Protein AF-A0A5C4NBG9-F1 (afdb_monomer)

Structure (mmCIF, N/CA/C/O backbone):
data_AF-A0A5C4NBG9-F1
#
_entry.id   AF-A0A5C4NBG9-F1
#
loop_
_atom_site.group_PDB
_atom_site.id
_atom_site.type_symbol
_atom_site.label_atom_id
_atom_site.label_alt_id
_atom_site.label_comp_id
_atom_site.label_asym_id
_atom_site.label_entity_id
_atom_site.label_seq_id
_atom_site.pdbx_PDB_ins_code
_atom_site.Cartn_x
_atom_site.Cartn_y
_atom_site.Cartn_z
_atom_site.occupancy
_atom_site.B_iso_or_equiv
_atom_site.auth_seq_id
_atom_site.auth_comp_id
_atom_site.auth_asym_id
_atom_site.auth_atom_id
_atom_site.pdbx_PDB_model_num
ATOM 1 N N . MET A 1 1 ? 8.355 32.688 -46.335 1.00 43.44 1 MET A N 1
ATOM 2 C CA . MET A 1 1 ? 9.612 32.016 -45.945 1.00 43.44 1 MET A CA 1
ATOM 3 C C . MET A 1 1 ? 9.463 31.657 -44.470 1.00 43.44 1 MET A C 1
ATOM 5 O O . MET A 1 1 ? 9.663 32.516 -43.626 1.00 43.44 1 MET A O 1
ATOM 9 N N . HIS A 1 2 ? 8.919 30.474 -44.168 1.00 51.66 2 HIS A N 1
ATOM 10 C CA . HIS A 1 2 ? 8.639 30.057 -42.788 1.00 51.66 2 HIS A CA 1
ATOM 11 C C . HIS A 1 2 ? 9.845 29.299 -42.222 1.00 51.66 2 HIS A C 1
ATOM 13 O O . HIS A 1 2 ? 10.404 28.472 -42.947 1.00 51.66 2 HIS A O 1
ATOM 19 N N . PRO A 1 3 ? 10.263 29.567 -40.973 1.00 63.03 3 PRO A N 1
ATOM 20 C CA . PRO A 1 3 ? 11.339 28.820 -40.343 1.00 63.03 3 PRO A CA 1
ATOM 21 C C . PRO A 1 3 ? 10.892 27.370 -40.147 1.00 63.03 3 PRO A C 1
ATOM 23 O O . PRO A 1 3 ? 9.830 27.094 -39.590 1.00 63.03 3 PRO A O 1
ATOM 26 N N . VAL A 1 4 ? 11.702 26.448 -40.657 1.00 63.12 4 VAL A N 1
ATOM 27 C CA . VAL A 1 4 ? 11.542 25.011 -40.451 1.00 63.12 4 VAL A CA 1
ATOM 28 C C . VAL A 1 4 ? 11.752 24.758 -38.962 1.00 63.12 4 VAL A C 1
ATOM 30 O O . VAL A 1 4 ? 12.861 24.918 -38.461 1.00 63.12 4 VAL A O 1
ATOM 33 N N . HIS A 1 5 ? 10.684 24.418 -38.241 1.00 62.47 5 HIS A N 1
ATOM 34 C CA . HIS A 1 5 ? 10.808 23.944 -36.870 1.00 62.47 5 HIS A CA 1
ATOM 35 C C . HIS A 1 5 ? 11.631 22.653 -36.890 1.00 62.47 5 HIS A C 1
ATOM 37 O O . HIS A 1 5 ? 11.196 21.636 -37.432 1.00 62.47 5 HIS A O 1
ATOM 43 N N . GLU A 1 6 ? 12.840 22.720 -36.335 1.00 63.19 6 GLU A N 1
ATOM 44 C CA . GLU A 1 6 ? 13.673 21.562 -36.037 1.00 63.19 6 GLU A CA 1
ATOM 45 C C . GLU A 1 6 ? 12.856 20.603 -35.167 1.00 63.19 6 GLU A C 1
ATOM 47 O O . GLU A 1 6 ? 12.539 20.886 -34.012 1.00 63.19 6 GLU A O 1
ATOM 52 N N . ILE A 1 7 ? 12.452 19.474 -35.747 1.00 67.44 7 ILE A N 1
ATOM 53 C CA . ILE A 1 7 ? 11.817 18.394 -35.003 1.00 67.44 7 ILE A CA 1
ATOM 54 C C . ILE A 1 7 ? 12.915 17.797 -34.125 1.00 67.44 7 ILE A C 1
ATOM 56 O O . ILE A 1 7 ? 13.735 17.004 -34.598 1.00 67.44 7 ILE A O 1
ATOM 60 N N . THR A 1 8 ? 12.958 18.206 -32.855 1.00 68.31 8 THR A N 1
ATOM 61 C CA . THR A 1 8 ? 13.813 17.602 -31.833 1.00 68.31 8 THR A CA 1
ATOM 62 C C . THR A 1 8 ? 13.562 16.100 -31.850 1.00 68.31 8 THR A C 1
ATOM 64 O O . THR A 1 8 ? 12.462 15.638 -31.540 1.00 68.31 8 THR A O 1
ATOM 67 N N . ARG A 1 9 ? 14.558 15.326 -32.295 1.00 68.75 9 ARG A N 1
ATOM 68 C CA . ARG A 1 9 ? 14.440 13.868 -32.383 1.00 68.75 9 ARG A CA 1
ATOM 69 C C . ARG A 1 9 ? 14.099 13.329 -30.992 1.00 68.75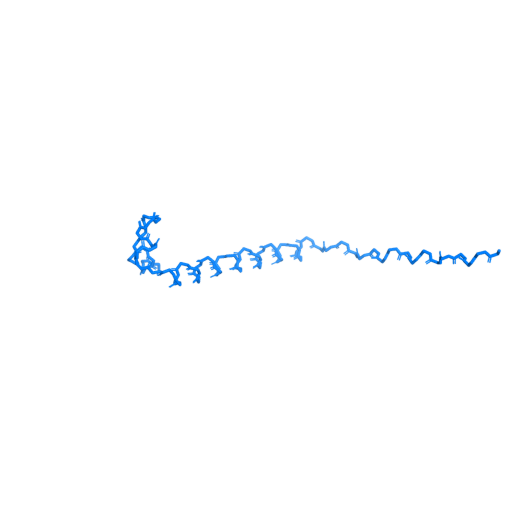 9 ARG A C 1
ATOM 71 O O . ARG A 1 9 ? 14.738 13.757 -30.030 1.00 68.75 9 ARG A O 1
ATOM 78 N N . PRO A 1 10 ? 13.124 12.412 -30.861 1.00 68.88 10 PRO A N 1
ATOM 79 C CA . PRO A 1 10 ? 12.802 11.839 -29.567 1.00 68.88 10 PRO A CA 1
ATOM 80 C C . PRO A 1 10 ? 14.052 11.153 -29.019 1.00 68.88 10 PRO A C 1
ATOM 82 O O . PRO A 1 10 ? 14.604 10.250 -29.650 1.00 68.88 10 PRO A O 1
ATOM 85 N N . THR A 1 11 ? 14.515 11.607 -27.858 1.00 72.44 11 THR A N 1
ATOM 86 C CA . THR A 1 11 ? 15.571 10.937 -27.104 1.00 72.44 11 THR A CA 1
ATOM 87 C C . THR A 1 11 ? 15.031 9.576 -26.684 1.00 72.44 11 THR A C 1
ATOM 89 O O . THR A 1 11 ? 14.279 9.464 -25.716 1.00 72.44 11 THR A O 1
ATOM 92 N N . VAL A 1 12 ? 15.355 8.537 -27.454 1.00 68.69 12 VAL A N 1
ATOM 93 C CA . VAL A 1 12 ? 14.993 7.160 -27.122 1.00 68.69 12 VAL A CA 1
ATOM 94 C C . VAL A 1 12 ? 15.851 6.748 -25.934 1.00 68.69 12 VAL A C 1
ATOM 96 O O . VAL A 1 12 ? 17.043 6.482 -26.076 1.00 68.69 12 VAL A O 1
ATOM 99 N N . LEU A 1 13 ? 15.251 6.741 -24.744 1.00 72.75 13 LEU A N 1
ATOM 100 C CA . LEU A 1 13 ? 15.893 6.175 -23.567 1.00 72.75 13 LEU A CA 1
ATOM 101 C C . LEU A 1 13 ? 16.041 4.659 -23.775 1.00 72.75 13 LEU A C 1
ATOM 103 O O . LEU A 1 13 ? 15.096 4.017 -24.245 1.00 72.75 13 LEU A O 1
ATOM 107 N N . PRO A 1 14 ? 17.206 4.072 -23.451 1.00 73.75 14 PRO A N 1
ATOM 108 C CA . PRO A 1 14 ? 17.386 2.632 -23.545 1.00 73.75 14 PRO A CA 1
ATOM 109 C C . PRO A 1 14 ? 16.364 1.923 -22.651 1.00 73.75 14 PRO A C 1
ATOM 111 O O . PRO A 1 14 ? 16.072 2.372 -21.541 1.00 73.75 14 PRO A O 1
ATOM 114 N N . ALA A 1 15 ? 15.812 0.811 -23.144 1.00 76.38 15 ALA A N 1
ATOM 115 C CA . ALA A 1 15 ? 14.854 0.028 -22.379 1.00 76.38 15 ALA A CA 1
ATOM 116 C C . ALA A 1 15 ? 15.494 -0.446 -21.057 1.00 76.38 15 ALA A C 1
ATOM 118 O O . ALA A 1 15 ? 16.642 -0.903 -21.065 1.00 76.38 15 ALA A O 1
ATOM 119 N N . PRO A 1 16 ? 14.778 -0.352 -19.922 1.00 78.19 16 PRO A N 1
ATOM 120 C CA . PRO A 1 16 ? 15.300 -0.802 -18.643 1.00 78.19 16 PRO A CA 1
ATOM 121 C C . PRO A 1 16 ? 15.631 -2.294 -18.682 1.00 78.19 16 PRO A C 1
ATOM 123 O O . PRO A 1 16 ? 14.914 -3.096 -19.286 1.00 78.19 16 PRO A O 1
ATOM 126 N N . THR A 1 17 ? 16.704 -2.681 -17.994 1.00 87.12 17 THR A N 1
ATOM 127 C CA . THR A 1 17 ? 17.062 -4.094 -17.860 1.00 87.12 17 THR A CA 1
ATOM 128 C C . THR A 1 17 ? 15.961 -4.850 -17.099 1.00 87.12 17 THR A C 1
ATOM 130 O O . THR A 1 17 ? 15.277 -4.270 -16.249 1.00 87.12 17 THR A O 1
ATOM 133 N N . PRO A 1 18 ? 15.772 -6.158 -17.347 1.00 88.62 18 PRO A N 1
ATOM 134 C CA . PRO A 1 18 ? 14.732 -6.941 -16.675 1.00 88.62 18 PRO A CA 1
ATOM 135 C C . PRO A 1 18 ? 14.896 -6.971 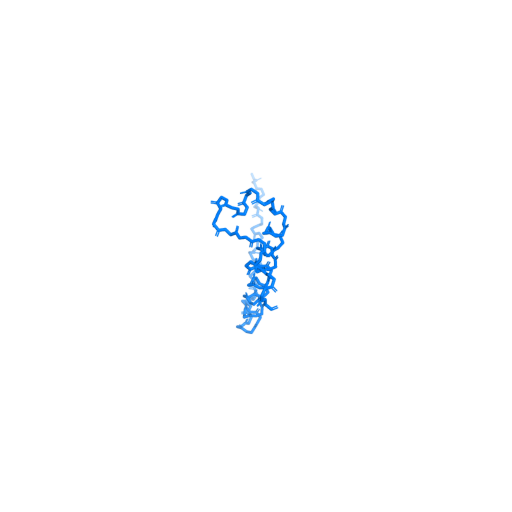-15.148 1.00 88.62 18 PRO A C 1
ATOM 137 O O . PRO A 1 18 ? 13.904 -7.017 -14.427 1.00 88.62 18 PRO A O 1
ATOM 140 N N . LEU A 1 19 ? 16.133 -6.895 -14.643 1.00 90.06 19 LEU A N 1
ATOM 141 C CA . LEU A 1 19 ? 16.411 -6.770 -13.209 1.00 90.06 19 LEU A CA 1
ATOM 142 C C . LEU A 1 19 ? 15.943 -5.424 -12.655 1.00 90.06 19 LEU A C 1
ATOM 144 O O . LEU A 1 19 ? 15.300 -5.386 -11.610 1.00 90.06 19 LEU A O 1
ATOM 148 N N . PHE A 1 20 ? 16.219 -4.334 -13.374 1.00 88.69 20 PHE A N 1
ATOM 149 C CA . PHE A 1 20 ? 15.759 -3.007 -12.980 1.00 88.69 20 PHE A CA 1
ATOM 150 C C . PHE A 1 20 ? 14.229 -2.930 -12.961 1.00 88.69 20 PHE A C 1
ATOM 152 O O . PHE A 1 20 ? 13.650 -2.403 -12.017 1.00 88.69 20 PHE A O 1
ATOM 159 N N . ARG A 1 21 ? 13.562 -3.537 -13.949 1.00 89.25 21 ARG A N 1
ATOM 160 C CA . ARG A 1 21 ? 12.097 -3.620 -13.972 1.00 89.25 21 ARG A CA 1
ATOM 161 C C . ARG A 1 21 ? 11.541 -4.401 -12.779 1.00 89.25 21 ARG A C 1
ATOM 163 O O . ARG A 1 21 ? 10.646 -3.902 -12.116 1.00 89.25 21 ARG A O 1
ATOM 170 N N . ARG A 1 22 ? 12.124 -5.557 -12.444 1.00 93.12 22 ARG A N 1
ATOM 171 C CA . ARG A 1 22 ? 11.727 -6.334 -11.253 1.00 93.12 22 ARG A CA 1
ATOM 172 C C . ARG A 1 22 ? 11.898 -5.551 -9.952 1.00 93.12 22 ARG A C 1
ATOM 174 O O . ARG A 1 22 ? 11.060 -5.666 -9.066 1.00 93.12 22 ARG A O 1
ATOM 181 N N . LEU A 1 23 ? 12.970 -4.766 -9.836 1.00 94.88 23 LEU A N 1
ATOM 182 C CA . LEU A 1 23 ? 13.182 -3.901 -8.676 1.00 94.88 23 LEU A CA 1
ATOM 183 C C . LEU A 1 23 ? 12.096 -2.823 -8.577 1.00 94.88 23 LEU A C 1
ATOM 185 O O . LEU A 1 23 ? 11.587 -2.577 -7.487 1.00 94.88 23 LEU A O 1
ATOM 189 N N . LEU A 1 24 ? 11.734 -2.199 -9.701 1.00 94.06 24 LEU A N 1
ATOM 190 C CA . LEU A 1 24 ? 10.645 -1.222 -9.743 1.00 94.06 24 LEU A CA 1
ATOM 191 C C . LEU A 1 24 ? 9.298 -1.855 -9.389 1.00 94.06 24 LEU A C 1
ATOM 193 O O . LEU A 1 24 ? 8.567 -1.285 -8.585 1.00 94.06 24 LEU A O 1
ATOM 197 N N . ASP A 1 25 ? 9.000 -3.036 -9.929 1.00 95.38 25 ASP A N 1
ATOM 198 C CA . ASP A 1 25 ? 7.767 -3.764 -9.619 1.00 95.38 25 ASP A CA 1
ATOM 199 C C . ASP A 1 25 ? 7.690 -4.084 -8.113 1.00 95.38 25 ASP A C 1
ATOM 201 O O . ASP A 1 25 ? 6.672 -3.823 -7.472 1.00 95.38 25 ASP A O 1
ATOM 205 N N . TRP A 1 26 ? 8.798 -4.545 -7.517 1.00 96.19 26 TRP A N 1
ATOM 206 C CA . TRP A 1 26 ? 8.891 -4.788 -6.073 1.00 96.19 26 TRP A CA 1
ATOM 207 C C . TRP A 1 26 ? 8.710 -3.508 -5.242 1.00 96.19 26 TRP A C 1
ATOM 209 O O . TRP A 1 26 ? 7.983 -3.512 -4.250 1.00 96.19 26 TRP A O 1
ATOM 219 N N . LEU A 1 27 ? 9.333 -2.395 -5.645 1.00 96.00 27 LEU A N 1
ATOM 220 C CA . LEU A 1 27 ? 9.183 -1.101 -4.966 1.00 96.00 27 LEU A CA 1
ATOM 221 C C . LEU A 1 27 ? 7.730 -0.622 -4.977 1.00 96.00 27 LEU A C 1
ATOM 223 O O . LEU A 1 27 ? 7.232 -0.155 -3.952 1.00 96.00 27 LEU A O 1
ATOM 227 N N . VAL A 1 28 ? 7.053 -0.752 -6.119 1.00 95.62 28 VAL A N 1
ATOM 228 C CA . VAL A 1 28 ? 5.638 -0.390 -6.262 1.00 95.62 28 VAL A CA 1
ATOM 229 C C . VAL A 1 28 ? 4.765 -1.259 -5.360 1.00 95.62 28 VAL A C 1
ATOM 231 O O . VAL A 1 28 ? 3.882 -0.733 -4.684 1.00 95.62 28 VAL A O 1
ATOM 234 N N . GLU A 1 29 ? 5.026 -2.565 -5.295 1.00 96.62 29 GLU A N 1
ATOM 235 C CA . GLU A 1 29 ? 4.288 -3.477 -4.418 1.00 96.62 29 GLU A CA 1
ATOM 236 C C . GLU A 1 29 ? 4.467 -3.115 -2.933 1.00 96.62 29 GLU A C 1
ATOM 238 O O . GLU A 1 29 ? 3.492 -3.050 -2.175 1.00 96.62 29 GLU A O 1
ATOM 243 N N . VAL A 1 30 ? 5.700 -2.818 -2.515 1.00 95.62 30 VAL A N 1
ATOM 244 C CA . VAL A 1 30 ? 6.003 -2.415 -1.135 1.00 95.62 30 VAL A CA 1
ATOM 245 C C . VAL A 1 30 ? 5.353 -1.076 -0.780 1.00 95.62 30 VAL A C 1
ATOM 247 O O . VAL A 1 30 ? 4.737 -0.974 0.284 1.00 95.62 30 VAL A O 1
ATOM 250 N N . ASP A 1 31 ? 5.445 -0.068 -1.652 1.00 95.31 31 ASP A N 1
ATOM 251 C CA . ASP A 1 31 ? 4.818 1.244 -1.438 1.00 95.31 31 ASP A CA 1
ATOM 252 C C . ASP A 1 31 ? 3.289 1.129 -1.372 1.00 95.31 31 ASP A C 1
ATOM 254 O O . ASP A 1 31 ? 2.670 1.678 -0.457 1.00 95.31 31 ASP A O 1
ATOM 258 N N . ALA A 1 32 ? 2.679 0.345 -2.266 1.00 93.31 32 ALA A N 1
ATOM 259 C CA . ALA A 1 32 ? 1.242 0.089 -2.237 1.00 93.31 32 ALA A CA 1
ATOM 260 C C . ALA A 1 32 ? 0.815 -0.543 -0.905 1.00 93.31 32 ALA A C 1
ATOM 2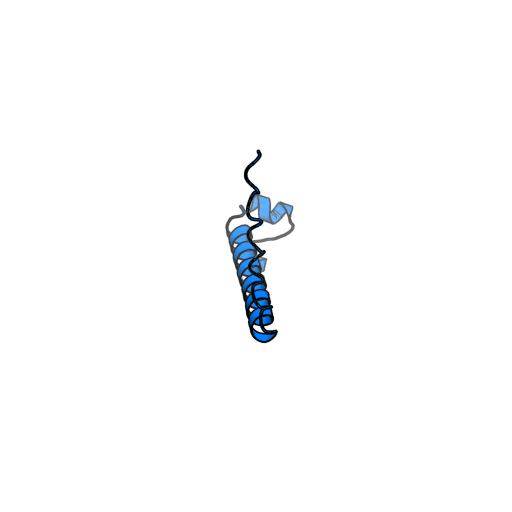62 O O . ALA A 1 32 ? -0.129 -0.070 -0.265 1.00 93.31 32 ALA A O 1
ATOM 263 N N . ARG A 1 33 ? 1.552 -1.559 -0.436 1.00 92.56 33 ARG A N 1
ATOM 264 C CA . ARG A 1 33 ? 1.262 -2.227 0.840 1.00 92.56 33 ARG A CA 1
ATOM 265 C C . ARG A 1 33 ? 1.434 -1.293 2.037 1.00 92.56 33 ARG A C 1
ATOM 267 O O . ARG A 1 33 ? 0.634 -1.344 2.970 1.00 92.56 33 ARG A O 1
ATOM 274 N N . TYR A 1 34 ? 2.451 -0.435 2.009 1.00 92.19 34 TYR A N 1
ATOM 275 C CA . TYR A 1 34 ? 2.680 0.567 3.048 1.00 92.19 34 TYR A CA 1
ATOM 276 C C . TYR A 1 34 ? 1.550 1.603 3.101 1.00 92.19 34 TYR A C 1
ATOM 278 O O . TYR A 1 34 ? 1.021 1.886 4.176 1.00 92.19 34 TYR A O 1
ATOM 286 N N . ARG A 1 35 ? 1.136 2.143 1.948 1.00 90.56 35 ARG A N 1
ATOM 287 C CA . ARG A 1 35 ? 0.039 3.121 1.874 1.00 90.56 35 ARG A CA 1
ATOM 288 C C . ARG A 1 35 ? -1.285 2.532 2.319 1.00 90.56 35 ARG A C 1
ATOM 290 O O . ARG A 1 35 ? -2.034 3.218 3.008 1.00 90.56 35 ARG A O 1
ATOM 297 N N . GLU A 1 36 ? -1.557 1.284 1.955 1.00 90.25 36 GLU A N 1
ATOM 298 C CA . GLU A 1 36 ? -2.771 0.599 2.386 1.00 90.25 36 GLU A CA 1
ATOM 299 C C . GLU A 1 36 ? -2.790 0.420 3.908 1.00 90.25 36 GLU A C 1
ATOM 301 O O . GLU A 1 36 ? -3.760 0.803 4.560 1.00 90.25 36 GLU A O 1
ATOM 306 N N . ALA A 1 37 ? -1.679 -0.031 4.500 1.00 87.62 37 ALA A N 1
ATOM 307 C CA . ALA A 1 37 ? -1.554 -0.125 5.953 1.00 87.62 37 ALA A CA 1
ATOM 308 C C . ALA A 1 37 ? -1.761 1.239 6.636 1.00 87.62 37 ALA A C 1
ATOM 310 O O . ALA A 1 37 ? -2.553 1.348 7.570 1.00 87.62 37 ALA A O 1
ATOM 311 N N . ARG A 1 38 ? -1.126 2.305 6.129 1.00 88.12 38 ARG A N 1
ATOM 312 C CA . ARG A 1 38 ? -1.287 3.668 6.669 1.00 88.12 38 ARG A CA 1
ATOM 313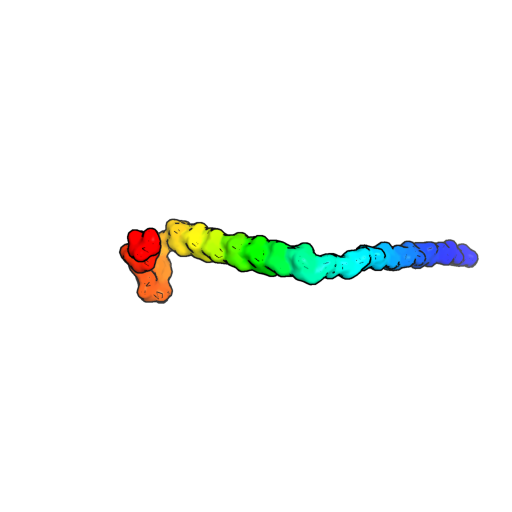 C C . ARG A 1 38 ? -2.703 4.210 6.510 1.00 88.12 38 ARG A C 1
ATOM 315 O O . ARG A 1 38 ? -3.181 4.921 7.392 1.00 88.12 38 ARG A O 1
ATOM 322 N N . ARG A 1 39 ? -3.380 3.888 5.406 1.00 88.19 39 ARG A N 1
ATOM 323 C CA . ARG A 1 39 ? -4.779 4.265 5.185 1.00 88.19 39 ARG A CA 1
ATOM 324 C C . ARG A 1 39 ? -5.666 3.610 6.235 1.00 88.19 39 ARG A C 1
ATOM 326 O O . ARG A 1 39 ? -6.428 4.322 6.875 1.00 88.19 39 ARG A O 1
ATOM 333 N N . ILE A 1 40 ? -5.520 2.303 6.442 1.00 85.88 40 ILE A N 1
ATOM 334 C CA . ILE A 1 40 ? -6.269 1.539 7.447 1.00 85.88 40 ILE A CA 1
ATOM 335 C C . ILE A 1 40 ? -5.972 2.050 8.864 1.00 85.88 40 ILE A C 1
ATOM 337 O O . ILE A 1 40 ? -6.900 2.275 9.639 1.00 85.88 40 ILE A O 1
ATOM 341 N N . GLU A 1 41 ? -4.703 2.309 9.197 1.00 85.62 41 GLU A N 1
ATOM 342 C CA . GLU A 1 41 ? -4.325 2.929 10.473 1.00 85.62 41 GLU A CA 1
ATOM 343 C C . GLU A 1 41 ? -5.006 4.292 10.681 1.00 85.62 41 GLU A C 1
ATOM 345 O O . GLU A 1 41 ? -5.366 4.639 11.807 1.00 85.62 41 GLU A O 1
ATOM 350 N N . GLY A 1 42 ? -5.201 5.064 9.613 1.00 85.69 42 GLY A N 1
ATOM 351 C CA . GLY A 1 42 ? -5.880 6.357 9.660 1.00 85.69 42 GLY A CA 1
ATOM 352 C C . GLY A 1 42 ? -7.408 6.286 9.755 1.00 85.69 42 GLY A C 1
ATOM 353 O O . GLY A 1 42 ? -8.033 7.317 9.997 1.00 85.69 42 GLY A O 1
ATOM 354 N N . LEU A 1 43 ? -8.029 5.115 9.566 1.00 87.69 43 LEU A N 1
ATOM 355 C CA . LEU A 1 43 ? -9.484 4.969 9.665 1.00 87.69 43 LEU A CA 1
ATOM 356 C C . LEU A 1 43 ? -9.952 4.990 11.124 1.00 87.69 43 LEU A C 1
ATOM 358 O O . LEU A 1 43 ? -9.315 4.415 12.010 1.00 87.69 43 LEU A O 1
ATOM 362 N N . THR A 1 44 ? -11.104 5.625 11.356 1.00 87.38 44 THR A N 1
ATOM 363 C CA . THR A 1 44 ? -11.816 5.558 12.639 1.00 87.38 44 THR A CA 1
ATOM 364 C C . THR A 1 44 ? -12.438 4.173 12.838 1.00 87.38 44 THR A C 1
ATOM 366 O O . THR A 1 44 ? -12.682 3.444 11.876 1.00 87.38 44 THR A O 1
ATOM 369 N N . GLU A 1 45 ? -12.752 3.814 14.084 1.00 86.81 45 GLU A N 1
ATOM 370 C CA . GLU A 1 45 ? -13.409 2.536 14.410 1.00 86.81 45 GLU A CA 1
ATOM 371 C C . GLU A 1 45 ? -14.777 2.359 13.735 1.00 86.81 45 GLU A C 1
ATOM 373 O O . GLU A 1 45 ? -15.210 1.237 13.485 1.00 86.81 45 GLU A O 1
ATOM 378 N N . GLU A 1 46 ? -15.493 3.447 13.444 1.00 87.75 46 GLU A N 1
ATOM 379 C CA . GLU A 1 46 ? -16.741 3.372 12.671 1.00 87.75 46 GLU A CA 1
ATOM 380 C C . GLU A 1 46 ? -16.461 2.967 11.224 1.00 87.75 46 GLU A C 1
ATOM 382 O O . GLU A 1 46 ? -17.071 2.034 10.716 1.00 87.75 46 GLU A O 1
ATOM 387 N N . ARG A 1 47 ? -15.469 3.599 10.587 1.00 86.69 47 ARG A N 1
ATOM 388 C CA . ARG A 1 47 ? -15.098 3.304 9.197 1.00 86.69 47 ARG A CA 1
ATOM 389 C C . ARG A 1 47 ? -14.496 1.918 9.023 1.00 86.69 47 ARG A C 1
ATOM 391 O O . ARG A 1 47 ? -14.692 1.312 7.976 1.00 86.69 47 ARG A O 1
ATOM 398 N N . LEU A 1 48 ? -13.782 1.415 10.029 1.00 88.75 48 LEU A N 1
ATOM 399 C CA . LEU A 1 48 ? -13.327 0.026 10.050 1.00 88.75 48 LEU A CA 1
ATOM 400 C C . LEU A 1 48 ? -14.515 -0.941 10.110 1.00 88.75 48 LEU A C 1
ATOM 402 O O . LEU A 1 48 ? -14.575 -1.878 9.316 1.00 88.75 48 LEU A O 1
ATOM 406 N N . ARG A 1 49 ? -15.502 -0.668 10.972 1.00 87.94 49 ARG A N 1
ATOM 407 C CA . ARG A 1 49 ? -16.724 -1.480 11.059 1.00 87.94 49 ARG A CA 1
ATOM 408 C C . ARG A 1 49 ? -17.534 -1.473 9.763 1.00 87.94 49 ARG A C 1
ATOM 410 O O . ARG A 1 49 ? -18.046 -2.526 9.393 1.00 87.94 49 ARG A O 1
ATOM 417 N N . ASP A 1 50 ? -17.588 -0.349 9.047 1.00 91.25 50 ASP A N 1
ATOM 418 C CA . ASP A 1 50 ? -18.285 -0.250 7.7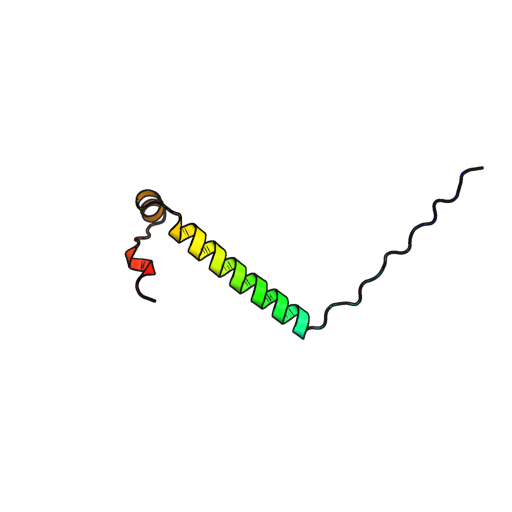53 1.00 91.25 50 ASP A CA 1
ATOM 419 C C . ASP A 1 50 ? -17.713 -1.207 6.691 1.00 91.25 50 ASP A C 1
ATOM 421 O O . ASP A 1 50 ? -18.448 -1.695 5.834 1.00 91.25 50 ASP A O 1
ATOM 425 N N . VAL A 1 51 ? -16.410 -1.505 6.753 1.00 86.56 51 VAL A N 1
ATOM 426 C CA . VAL A 1 51 ? -15.743 -2.479 5.868 1.00 86.56 51 VAL A CA 1
ATOM 427 C C . VAL A 1 51 ? -15.611 -3.871 6.497 1.00 86.56 51 VAL A C 1
ATOM 429 O O . VAL A 1 51 ? -14.918 -4.730 5.954 1.00 86.56 51 VAL A O 1
ATOM 432 N N . GLY A 1 52 ? -16.281 -4.113 7.629 1.00 87.31 52 GLY A N 1
ATOM 433 C CA . GLY A 1 52 ? -16.282 -5.402 8.323 1.00 87.31 52 GLY A CA 1
ATOM 434 C C . GLY A 1 52 ? -14.966 -5.739 9.025 1.00 87.31 52 GLY A C 1
ATOM 435 O O . GLY A 1 52 ? -14.696 -6.912 9.271 1.00 87.31 52 GLY A O 1
ATOM 436 N N . LEU A 1 53 ? -14.146 -4.733 9.330 1.00 86.69 53 LEU A N 1
ATOM 437 C CA . LEU A 1 53 ? -12.858 -4.885 9.998 1.00 86.69 53 LEU A CA 1
ATOM 438 C C . LEU A 1 53 ? -12.919 -4.356 11.432 1.00 86.69 53 LEU A C 1
ATOM 440 O O . LEU A 1 53 ? -13.657 -3.425 11.759 1.00 86.69 53 LEU A O 1
ATOM 444 N N . THR A 1 54 ? -12.078 -4.921 12.288 1.00 85.56 54 THR A N 1
ATOM 445 C CA . THR A 1 54 ? -11.817 -4.431 13.641 1.00 85.56 54 THR A CA 1
ATOM 446 C C . THR A 1 54 ? -10.328 -4.166 13.815 1.00 85.56 54 THR A C 1
ATOM 448 O O . THR A 1 54 ? -9.485 -4.768 13.150 1.00 85.56 54 THR A O 1
ATOM 451 N N . ARG A 1 55 ? -9.957 -3.280 14.745 1.00 83.94 55 ARG A N 1
ATOM 452 C CA . ARG A 1 55 ? -8.537 -3.015 15.031 1.00 83.94 55 ARG A CA 1
ATOM 453 C C . ARG A 1 55 ? -7.761 -4.273 15.454 1.00 83.94 55 ARG A C 1
ATOM 455 O O . ARG A 1 55 ? -6.567 -4.372 15.185 1.00 83.94 55 ARG A O 1
ATOM 462 N N . ALA A 1 56 ? -8.448 -5.237 16.071 1.00 82.81 56 ALA A N 1
ATOM 463 C CA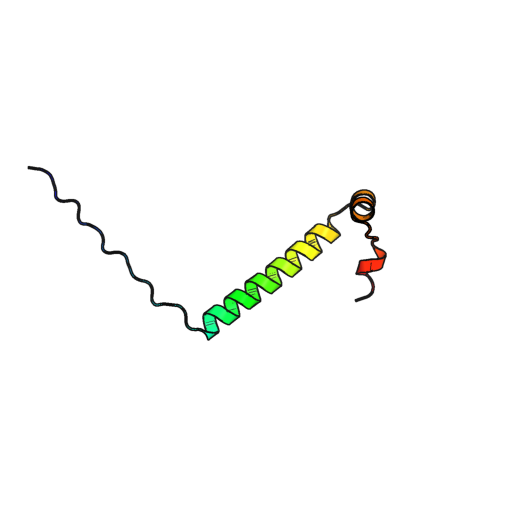 . ALA A 1 56 ? -7.887 -6.517 16.500 1.00 82.81 56 ALA A CA 1
ATOM 464 C C . ALA A 1 56 ? -7.468 -7.430 15.332 1.00 82.81 56 ALA A C 1
ATOM 466 O O . ALA A 1 56 ? -6.587 -8.273 15.502 1.00 82.81 56 ALA A O 1
ATOM 467 N N . ASP A 1 57 ? -8.036 -7.238 14.139 1.00 80.12 57 ASP A N 1
ATOM 468 C CA . ASP A 1 57 ? -7.658 -8.005 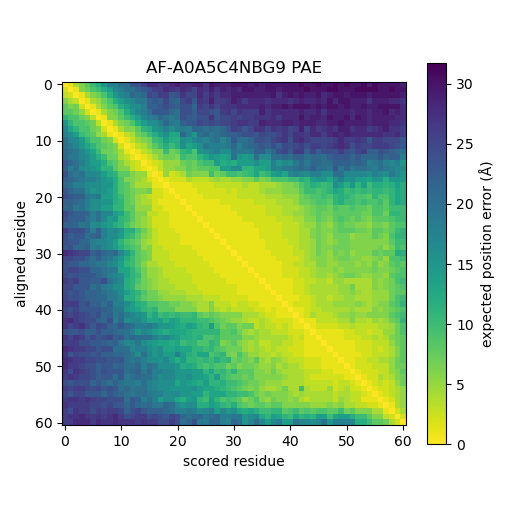12.945 1.00 80.12 57 ASP A CA 1
ATOM 469 C C . ASP A 1 57 ? -6.247 -7.643 12.449 1.00 80.12 57 ASP A C 1
ATOM 471 O O . ASP A 1 57 ? -5.601 -8.426 11.751 1.00 80.12 57 ASP A O 1
ATOM 475 N N . PHE A 1 58 ? -5.729 -6.480 12.860 1.00 74.31 58 PHE A N 1
ATOM 476 C CA . PHE A 1 58 ? -4.418 -5.969 12.455 1.00 74.31 58 PHE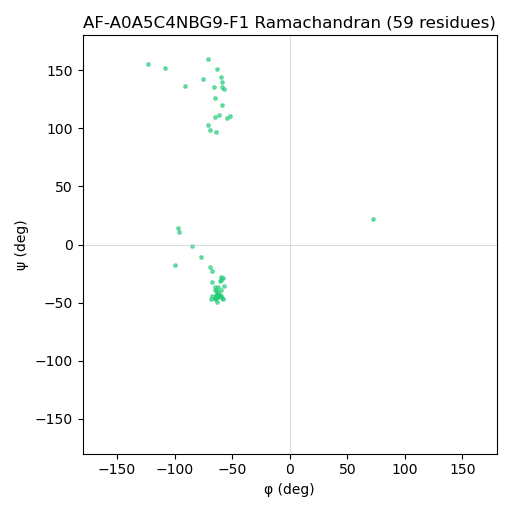 A CA 1
ATOM 477 C C . PHE A 1 58 ? -3.309 -6.207 13.488 1.00 74.31 58 PHE A C 1
ATOM 479 O O . PHE A 1 58 ? -2.135 -6.158 13.131 1.00 74.31 58 PHE A O 1
ATOM 486 N N . THR A 1 59 ? -3.639 -6.505 14.748 1.00 66.19 59 THR A N 1
ATOM 487 C CA . THR A 1 59 ? -2.652 -6.729 15.825 1.00 66.19 59 THR A CA 1
ATOM 488 C C . THR A 1 59 ? -2.104 -8.158 15.889 1.00 66.19 59 THR A C 1
ATOM 490 O O . THR A 1 59 ? -1.256 -8.445 16.728 1.00 66.19 59 THR A O 1
ATOM 493 N N . ARG A 1 60 ? -2.554 -9.066 15.013 1.00 58.25 60 ARG A N 1
ATOM 494 C CA . ARG A 1 60 ? -2.190 -10.498 15.030 1.00 58.25 60 ARG A CA 1
ATOM 495 C C . ARG A 1 60 ? -1.056 -10.913 14.079 1.00 58.25 60 ARG A C 1
ATOM 497 O O . ARG A 1 60 ? -0.911 -12.108 13.825 1.00 58.25 60 ARG A O 1
ATOM 504 N N . ARG A 1 61 ? -0.287 -9.967 13.537 1.00 48.94 61 ARG A N 1
ATOM 505 C CA . ARG A 1 61 ? 0.840 -10.252 12.631 1.00 48.94 61 ARG A CA 1
ATOM 506 C C . ARG A 1 61 ? 2.187 -10.281 13.330 1.00 48.94 61 ARG A C 1
ATOM 508 O O . ARG A 1 61 ? 2.417 -9.399 14.180 1.00 48.94 61 ARG A O 1
#

Solvent-accessible surface area (backbone atoms only — not comparable to full-atom values): 3988 Å² total; per-residue (Å²): 138,78,84,80,79,78,75,76,71,79,82,78,72,79,80,76,52,72,68,58,48,51,52,50,54,52,49,50,52,51,49,52,54,49,53,51,52,52,50,58,70,68,48,52,75,66,62,3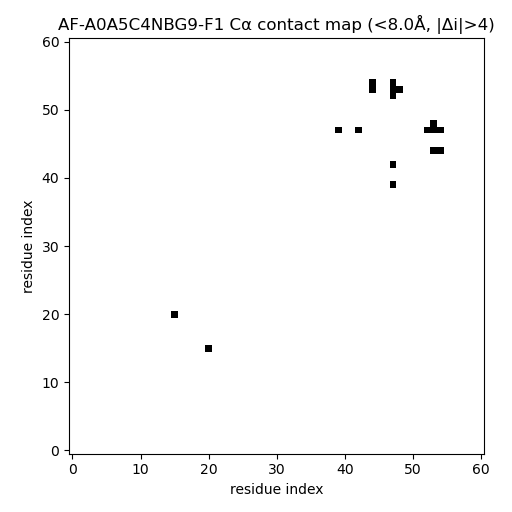2,47,75,73,76,42,56,78,71,76,68,71,77,118

pLDDT: mean 81.7, std 12.85, range [43.44, 96.62]

Foldseek 3Di:
DDDDPDPPPPPDDPDDDPVVVVVVVVVVVVVVVVVVVVVQVPDDQVRCVVVPHGPVVVVPD

Organism: NCBI:txid687525

Secondary structure (DSSP, 8-state):
------------PPPPPHHHHHHHHHHHHHHHHHHHHHHHHTS-HHHHHHTT--GGGTTT-

Mean predicted aligned error: 12.19 Å

Radius of gyration: 23.43 Å; Cα contacts (8 Å, |Δi|>4): 9; chains: 1; bounding box: 36×42×62 Å

Sequence (61 aa):
MHPVHEITRPTVLPAPTPLFRRLLDWLVEVDARYREARRIEGLTEERLRDVGLTRADFTRR